Protein AF-A0A7C4B0Z9-F1 (afdb_monomer)

Foldseek 3Di:
DVVVVVVVVVVVVVVVVVVVVVVCCCVVVPPDPDDQFWKWWAFLVRWIKIARFDPPPFTKGAQIWTWDQDPVRFIFIGGPCPPPVRDPRMDGDDPVGTPDMDGDDPPDVVVVCSVVVHDPTGDPPPPPPDDDDDDDDDDDDDDDDDDDDDDDDDD

Secondary structure (DSSP, 8-state):
-HHHHHHHHHHHHHHHHHHHHHHHHHHHHS----S--EEEEEETTS-EEEEEEE-SSS-EEEEEEEEEE-TTS-EEEEEGGGSTT---SEEE--GGGEEEEEEPPTT-HHHHHHHHT---SS-------------PPP-----------------

Structure (mmCIF, N/CA/C/O backbone):
data_AF-A0A7C4B0Z9-F1
#
_entry.id   AF-A0A7C4B0Z9-F1
#
loop_
_atom_site.group_PDB
_atom_site.id
_atom_site.type_symbol
_atom_site.label_atom_id
_atom_site.label_alt_id
_atom_site.label_comp_id
_atom_site.label_asym_id
_atom_site.label_entity_id
_atom_site.label_seq_id
_atom_site.pdbx_PDB_ins_code
_atom_site.Cartn_x
_atom_site.Cartn_y
_atom_site.Cartn_z
_atom_site.occupancy
_atom_site.B_iso_or_equiv
_atom_site.auth_seq_id
_atom_site.auth_comp_id
_atom_site.auth_asym_id
_atom_site.auth_atom_id
_atom_site.pdbx_PDB_model_num
ATOM 1 N N . MET A 1 1 ? 24.603 -26.302 -47.968 1.00 62.03 1 MET A N 1
ATOM 2 C CA . MET A 1 1 ? 24.478 -24.858 -47.643 1.00 62.03 1 MET A CA 1
ATOM 3 C C . MET A 1 1 ? 23.165 -24.542 -46.922 1.00 62.03 1 MET A C 1
ATOM 5 O O . MET A 1 1 ? 23.205 -23.870 -45.902 1.00 62.03 1 MET A O 1
ATOM 9 N N . GLN A 1 2 ? 22.030 -25.097 -47.367 1.00 70.00 2 GLN A N 1
ATOM 10 C CA . GLN A 1 2 ? 20.706 -24.815 -46.792 1.00 70.00 2 GLN A CA 1
ATOM 11 C C . GLN A 1 2 ? 20.526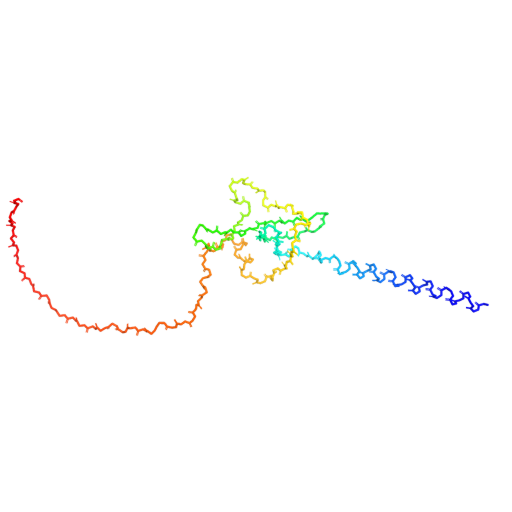 -25.195 -45.308 1.00 70.00 2 GLN A C 1
ATOM 13 O O . GLN A 1 2 ? 19.971 -24.416 -44.544 1.00 70.00 2 GLN A O 1
ATOM 18 N N . THR A 1 3 ? 21.088 -26.312 -44.839 1.00 76.69 3 THR A N 1
ATOM 19 C CA . THR A 1 3 ? 20.990 -26.733 -43.424 1.00 76.69 3 THR A CA 1
ATOM 20 C C . THR A 1 3 ? 21.680 -25.780 -42.442 1.00 76.69 3 THR A C 1
ATOM 22 O O . THR A 1 3 ? 21.294 -25.711 -41.279 1.00 76.69 3 THR A O 1
ATOM 25 N N . LYS A 1 4 ? 22.692 -25.026 -42.894 1.00 82.62 4 LYS A N 1
ATOM 26 C CA . LYS A 1 4 ? 23.378 -24.014 -42.072 1.00 82.62 4 LYS A CA 1
ATOM 27 C C . LYS A 1 4 ? 22.527 -22.747 -41.929 1.00 82.62 4 LYS A C 1
ATOM 29 O O . LYS A 1 4 ? 22.468 -22.181 -40.845 1.00 82.62 4 LYS A O 1
ATOM 34 N N . ILE A 1 5 ? 21.821 -22.368 -42.996 1.00 86.06 5 ILE A N 1
ATOM 35 C CA . ILE A 1 5 ? 20.904 -21.220 -43.017 1.00 86.06 5 ILE A CA 1
ATOM 36 C C . ILE A 1 5 ? 19.691 -21.492 -42.117 1.00 86.06 5 ILE A C 1
ATOM 38 O O . ILE A 1 5 ? 19.353 -20.659 -41.286 1.00 86.06 5 ILE A O 1
ATOM 42 N N . ILE A 1 6 ? 19.099 -22.689 -42.196 1.00 88.69 6 ILE A N 1
ATOM 43 C CA . ILE A 1 6 ? 17.952 -23.078 -41.353 1.00 88.69 6 ILE A CA 1
ATOM 44 C C . ILE A 1 6 ? 18.329 -23.041 -39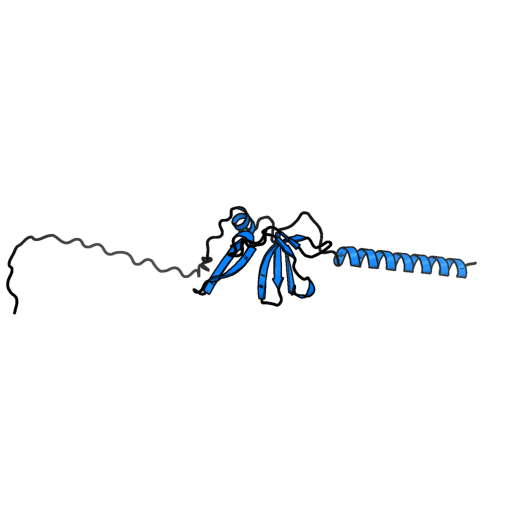.863 1.00 88.69 6 ILE A C 1
ATOM 46 O O . ILE A 1 6 ? 17.590 -22.488 -39.053 1.00 88.69 6 ILE A O 1
ATOM 50 N N . ARG A 1 7 ? 19.506 -23.565 -39.491 1.00 89.62 7 ARG A N 1
ATOM 51 C CA . ARG A 1 7 ? 19.990 -23.508 -38.100 1.00 89.62 7 ARG A CA 1
ATOM 52 C C . ARG A 1 7 ? 20.198 -22.072 -37.619 1.00 89.62 7 ARG A C 1
ATOM 54 O O . ARG A 1 7 ? 19.855 -21.764 -36.485 1.00 89.62 7 ARG A O 1
ATOM 61 N N . PHE A 1 8 ? 20.714 -21.198 -38.479 1.00 91.94 8 PHE A N 1
ATOM 62 C CA . PHE A 1 8 ? 20.920 -19.789 -38.148 1.00 91.94 8 PHE A CA 1
ATOM 63 C C . PHE A 1 8 ? 19.593 -19.051 -37.910 1.00 91.94 8 PHE A C 1
ATOM 65 O O . PHE A 1 8 ? 19.447 -18.353 -36.909 1.00 91.94 8 PHE A O 1
ATOM 72 N N . VAL A 1 9 ? 18.593 -19.276 -38.768 1.00 92.69 9 VAL A N 1
ATOM 73 C CA . VAL A 1 9 ? 17.248 -18.693 -38.614 1.00 92.69 9 VAL A CA 1
ATOM 74 C C . VAL A 1 9 ? 16.563 -19.194 -37.340 1.00 92.69 9 VAL A C 1
ATOM 76 O O . VAL A 1 9 ? 15.976 -18.397 -36.611 1.00 92.69 9 VAL A O 1
ATOM 79 N N . ALA A 1 10 ? 16.683 -20.486 -37.021 1.00 92.06 10 ALA A N 1
ATOM 80 C CA . ALA A 1 10 ? 16.107 -21.053 -35.803 1.00 92.06 10 ALA A CA 1
ATOM 81 C C . ALA A 1 10 ? 16.706 -20.435 -34.527 1.00 92.06 10 ALA A C 1
ATOM 83 O O . ALA A 1 10 ? 15.971 -20.117 -33.595 1.00 92.06 10 ALA A O 1
ATOM 84 N N . VAL A 1 11 ? 18.025 -20.211 -34.494 1.00 94.94 11 VAL A N 1
ATOM 85 C CA . VAL A 1 11 ? 18.699 -19.571 -33.351 1.00 94.94 11 VAL A CA 1
ATOM 86 C C . VAL A 1 11 ? 18.227 -18.130 -33.166 1.00 94.94 11 VAL A C 1
ATOM 88 O O . VAL A 1 11 ? 17.927 -17.735 -32.042 1.00 94.94 11 VAL A O 1
ATOM 91 N N . ILE A 1 12 ? 18.105 -17.361 -34.253 1.00 95.19 12 ILE A N 1
ATOM 92 C CA . ILE A 1 12 ? 17.598 -15.982 -34.191 1.00 95.19 12 ILE A CA 1
ATOM 93 C C . ILE A 1 12 ? 16.159 -15.959 -33.676 1.00 95.19 12 ILE A C 1
ATOM 95 O O . ILE A 1 12 ? 15.838 -15.166 -32.796 1.00 95.19 12 ILE A O 1
ATOM 99 N N . PHE A 1 13 ? 15.304 -16.853 -34.169 1.00 95.31 13 PHE A N 1
ATOM 100 C CA . PHE A 1 13 ? 13.911 -16.925 -33.736 1.00 95.31 13 PHE A CA 1
ATOM 101 C C . PHE A 1 13 ? 13.783 -17.241 -32.238 1.00 95.31 13 PHE A C 1
ATOM 103 O O . PHE A 1 13 ? 13.035 -16.573 -31.525 1.00 95.31 13 PHE A O 1
ATOM 110 N N . ILE A 1 14 ? 14.567 -18.201 -31.735 1.00 95.19 14 ILE A N 1
ATOM 111 C CA . ILE A 1 14 ? 14.607 -18.534 -30.304 1.00 95.19 14 ILE A CA 1
ATOM 112 C C . ILE A 1 14 ? 15.131 -17.348 -29.486 1.00 95.19 14 ILE A C 1
ATOM 114 O O . ILE A 1 14 ? 14.542 -17.011 -28.462 1.00 95.19 14 ILE A O 1
ATOM 118 N N . ALA A 1 15 ? 16.188 -16.673 -29.944 1.00 94.38 15 ALA A N 1
ATOM 119 C CA . ALA A 1 15 ? 16.712 -15.484 -29.273 1.00 94.38 15 ALA A CA 1
ATOM 120 C C . ALA A 1 15 ? 15.661 -14.363 -29.198 1.00 94.38 15 ALA A C 1
ATOM 122 O O . ALA A 1 15 ? 15.481 -13.764 -28.139 1.00 94.38 15 ALA A O 1
ATOM 123 N N . CYS A 1 16 ? 14.907 -14.127 -30.277 1.00 95.00 16 CYS A N 1
ATOM 124 C CA . CYS A 1 16 ? 13.797 -13.175 -30.284 1.00 95.00 16 CYS A CA 1
ATOM 125 C C . CYS A 1 16 ? 12.698 -13.557 -29.286 1.00 95.00 16 CYS A C 1
ATOM 127 O O . CYS A 1 16 ? 12.210 -12.680 -28.579 1.00 95.00 16 CYS A O 1
ATOM 129 N N . LEU A 1 17 ? 12.335 -14.841 -29.178 1.00 94.06 17 LEU A N 1
ATOM 130 C CA . LEU A 1 17 ? 11.344 -15.303 -28.198 1.00 94.06 17 LEU A CA 1
ATOM 131 C C . LEU A 1 17 ? 11.825 -15.129 -26.756 1.00 94.06 17 LEU A C 1
ATOM 133 O O . LEU A 1 17 ? 11.038 -14.729 -25.903 1.00 94.06 17 LEU A O 1
ATOM 137 N N . VAL A 1 18 ? 13.107 -15.376 -26.478 1.00 93.75 18 VAL A N 1
ATOM 138 C CA . VAL A 1 18 ? 13.689 -15.145 -25.147 1.00 93.75 18 VAL A CA 1
ATOM 139 C C . VAL A 1 18 ? 13.682 -13.656 -24.809 1.00 93.75 18 VAL A C 1
ATOM 141 O O . VAL A 1 18 ? 13.246 -13.285 -23.724 1.00 93.75 18 VAL A O 1
ATOM 144 N N . ILE A 1 19 ? 14.092 -12.789 -25.739 1.00 93.19 19 ILE A N 1
ATOM 145 C CA . ILE A 1 19 ? 14.075 -11.332 -25.539 1.00 93.19 19 ILE A CA 1
ATOM 146 C C . ILE A 1 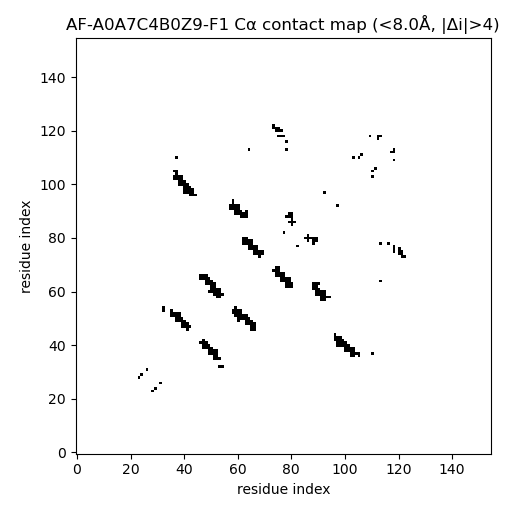19 ? 12.640 -10.833 -25.333 1.00 93.19 19 ILE A C 1
ATOM 148 O O . ILE A 1 19 ? 12.393 -10.070 -24.403 1.00 93.19 19 ILE A O 1
ATOM 152 N N . ALA A 1 20 ? 11.686 -11.296 -26.144 1.00 89.38 20 ALA A N 1
ATOM 153 C CA . ALA A 1 20 ? 10.275 -10.952 -25.999 1.00 89.38 20 ALA A CA 1
ATOM 154 C C . ALA A 1 20 ? 9.693 -11.464 -24.673 1.00 89.38 20 ALA A C 1
ATOM 156 O O . ALA A 1 20 ? 8.953 -10.739 -24.018 1.00 89.38 20 ALA A O 1
ATOM 157 N N . GLY A 1 21 ? 10.063 -12.673 -24.243 1.00 87.44 21 GLY A N 1
ATOM 158 C CA . GLY A 1 21 ? 9.652 -13.250 -22.964 1.00 87.44 21 GLY A CA 1
ATOM 159 C C . GLY A 1 21 ? 10.214 -12.488 -21.766 1.00 87.44 21 GLY A C 1
ATOM 160 O O . GLY A 1 21 ? 9.476 -12.206 -20.827 1.00 87.44 21 GLY A O 1
ATOM 161 N N . VAL A 1 22 ? 11.486 -12.082 -21.814 1.00 85.62 22 VAL A N 1
ATOM 162 C CA . VAL A 1 22 ? 12.107 -11.229 -20.787 1.00 85.62 22 VAL A CA 1
ATOM 163 C C . VAL A 1 22 ? 11.458 -9.848 -20.773 1.00 85.62 22 VAL A C 1
ATOM 165 O O . VAL A 1 22 ? 11.137 -9.350 -19.699 1.00 85.62 22 VAL A O 1
ATOM 168 N N . TYR A 1 23 ? 11.212 -9.252 -21.942 1.00 84.06 23 TYR A N 1
ATOM 169 C CA . TYR A 1 23 ? 10.556 -7.950 -22.053 1.00 84.06 23 TYR A CA 1
ATOM 170 C C . TYR A 1 23 ? 9.118 -7.995 -21.531 1.00 84.06 23 TYR A C 1
ATOM 172 O O . TYR A 1 23 ? 8.731 -7.125 -20.760 1.00 84.06 23 TYR A O 1
ATOM 180 N N . ALA A 1 24 ? 8.359 -9.040 -21.871 1.00 77.50 24 ALA A N 1
ATOM 181 C CA . ALA A 1 24 ? 7.016 -9.278 -21.356 1.00 77.50 24 ALA A CA 1
ATOM 182 C C . ALA A 1 24 ? 7.032 -9.517 -19.839 1.00 77.50 24 ALA A C 1
ATOM 184 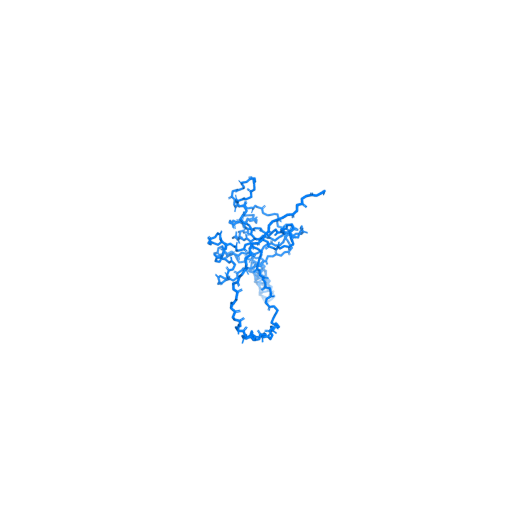O O . ALA A 1 24 ? 6.255 -8.914 -19.106 1.00 77.50 24 ALA A O 1
ATOM 185 N N . ALA A 1 25 ? 7.948 -10.342 -19.329 1.00 71.31 25 ALA A N 1
ATOM 186 C CA . ALA A 1 25 ? 8.100 -10.556 -17.892 1.00 71.31 25 ALA A CA 1
ATOM 187 C C . ALA A 1 25 ? 8.471 -9.259 -17.156 1.00 71.31 25 ALA A C 1
ATOM 189 O O . ALA A 1 25 ? 7.994 -9.024 -16.050 1.00 71.31 25 ALA A O 1
ATOM 190 N N . TRP A 1 26 ? 9.263 -8.382 -17.776 1.00 67.94 26 TRP A N 1
ATOM 191 C CA . TRP A 1 26 ? 9.546 -7.051 -17.246 1.00 67.94 26 TRP A CA 1
ATOM 192 C C . TRP A 1 26 ? 8.327 -6.129 -17.311 1.00 67.94 26 TRP A C 1
ATOM 194 O O . TRP A 1 26 ? 8.010 -5.481 -16.317 1.00 67.94 26 TRP A O 1
ATOM 204 N N . SER A 1 27 ? 7.607 -6.083 -18.432 1.00 64.06 27 SER A N 1
ATOM 205 C CA . SER A 1 27 ? 6.460 -5.186 -18.615 1.00 64.06 27 SER A CA 1
ATOM 206 C C . SER A 1 27 ? 5.242 -5.590 -17.786 1.00 64.06 27 SER A C 1
ATOM 208 O O . SER A 1 27 ? 4.496 -4.722 -17.346 1.00 64.06 27 SER A O 1
ATOM 210 N N . TYR A 1 28 ? 5.036 -6.891 -17.569 1.00 57.03 28 TYR A N 1
ATOM 211 C CA . TYR A 1 28 ? 3.940 -7.419 -16.754 1.00 57.03 28 TYR A CA 1
ATOM 212 C C . TYR A 1 28 ? 4.336 -7.620 -15.283 1.00 57.03 28 TYR A C 1
ATOM 214 O O . TYR A 1 28 ? 3.483 -7.502 -14.409 1.00 57.03 28 TYR A O 1
ATOM 222 N N . GLY A 1 29 ? 5.610 -7.907 -14.990 1.00 47.38 29 GLY A N 1
ATOM 223 C CA . GLY A 1 29 ? 6.109 -8.163 -13.632 1.00 47.38 29 GLY A CA 1
ATOM 224 C C . GLY A 1 29 ? 6.570 -6.916 -12.878 1.00 47.38 29 GLY A C 1
ATOM 225 O O . GLY A 1 29 ? 6.609 -6.919 -11.648 1.00 47.38 29 GLY A O 1
ATOM 226 N N . THR A 1 30 ? 6.878 -5.821 -13.577 1.00 47.91 30 THR A N 1
ATOM 227 C CA . THR A 1 30 ? 7.065 -4.523 -12.929 1.00 47.91 30 THR A CA 1
ATOM 228 C C . THR A 1 30 ? 5.722 -3.812 -12.921 1.00 47.91 30 THR A C 1
ATOM 230 O O . THR A 1 30 ? 5.267 -3.278 -13.928 1.00 47.91 30 THR A O 1
ATOM 233 N N . GLY A 1 31 ? 5.045 -3.833 -11.772 1.00 47.91 31 GLY A N 1
ATOM 234 C CA . GLY A 1 31 ? 3.908 -2.961 -11.509 1.00 47.91 31 GLY A CA 1
ATOM 235 C C . GLY A 1 31 ? 4.355 -1.511 -11.655 1.00 47.91 31 GLY A C 1
ATOM 236 O O . GLY A 1 31 ? 4.791 -0.912 -10.683 1.00 47.91 31 GLY A O 1
ATOM 237 N N . GLN A 1 32 ? 4.304 -1.007 -12.891 1.00 43.66 32 GLN A N 1
ATOM 238 C CA . GLN A 1 32 ? 4.437 0.372 -13.353 1.00 43.66 32 GLN A CA 1
ATOM 239 C C . GLN A 1 32 ? 4.916 1.326 -12.255 1.00 43.66 32 GLN A C 1
ATOM 241 O O . GLN A 1 32 ? 4.120 1.896 -11.505 1.00 43.66 32 GLN A O 1
ATOM 246 N N . SER A 1 33 ? 6.231 1.522 -12.216 1.00 44.19 33 SER A N 1
ATOM 247 C CA . SER A 1 33 ? 6.894 2.646 -11.560 1.00 44.19 33 SER A CA 1
ATOM 248 C C . SER A 1 33 ? 6.590 3.939 -12.332 1.00 44.19 33 SER A C 1
ATOM 250 O O . SER A 1 33 ? 7.476 4.568 -12.903 1.00 44.19 33 SER A O 1
ATOM 252 N N . GLY A 1 34 ? 5.307 4.288 -12.433 1.00 45.06 34 GLY A N 1
ATOM 253 C CA . GLY A 1 34 ? 4.856 5.621 -12.820 1.00 45.06 34 GLY A CA 1
ATOM 254 C C . GLY A 1 34 ? 4.974 6.589 -11.636 1.00 45.06 34 GLY A C 1
ATOM 255 O O . GLY A 1 34 ? 5.221 6.141 -10.513 1.00 45.06 34 GLY A O 1
ATOM 256 N N . PRO A 1 35 ? 4.808 7.908 -11.856 1.00 48.38 35 PRO A N 1
ATOM 257 C CA . PRO A 1 35 ? 4.863 8.916 -10.795 1.00 48.38 35 PRO A CA 1
ATOM 258 C C . PRO A 1 35 ? 4.022 8.465 -9.597 1.00 48.38 35 PRO A C 1
ATOM 260 O O . PRO A 1 35 ? 2.885 8.035 -9.782 1.00 48.38 35 PRO A O 1
ATOM 263 N N . SER A 1 36 ? 4.621 8.503 -8.399 1.00 59.84 36 SER A N 1
ATOM 264 C CA . SER A 1 36 ? 4.136 7.884 -7.157 1.00 59.84 36 SER A CA 1
ATOM 265 C C . SER A 1 36 ? 2.620 8.021 -6.978 1.00 59.84 36 SER A C 1
ATOM 267 O O . SER A 1 36 ? 2.127 9.028 -6.462 1.00 59.84 36 SER A O 1
ATOM 269 N N . THR A 1 37 ? 1.878 7.021 -7.447 1.00 80.88 37 THR A N 1
ATOM 270 C CA . THR A 1 37 ? 0.418 7.040 -7.435 1.00 80.88 37 THR A CA 1
ATOM 271 C C . THR A 1 37 ? -0.036 6.542 -6.073 1.00 80.88 37 THR A C 1
ATOM 273 O O . THR A 1 37 ? 0.503 5.562 -5.548 1.00 80.88 37 THR A O 1
ATOM 276 N N . TRP A 1 38 ? -1.005 7.236 -5.480 1.00 89.75 38 TRP A N 1
ATOM 277 C CA . TRP A 1 38 ? -1.631 6.783 -4.246 1.00 89.75 38 TRP A CA 1
ATOM 278 C C . TRP A 1 38 ? -2.136 5.353 -4.425 1.00 89.75 38 TRP A C 1
ATOM 280 O O . TRP A 1 38 ? -2.763 5.021 -5.428 1.00 89.75 38 TRP A O 1
ATOM 290 N N . SER A 1 39 ? -1.795 4.491 -3.480 1.00 93.00 39 SER A N 1
ATOM 291 C CA . SER A 1 39 ? -2.075 3.066 -3.539 1.00 93.00 39 SER A CA 1
ATOM 292 C C . SER A 1 39 ? -2.565 2.579 -2.185 1.00 93.00 39 SER A C 1
ATOM 294 O O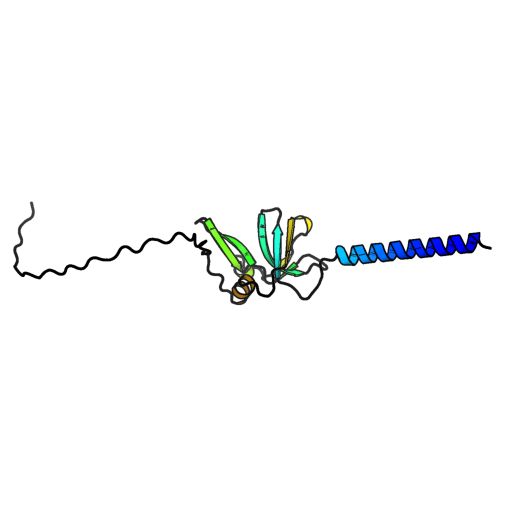 . SER A 1 39 ? -2.128 3.069 -1.144 1.00 93.00 39 SER A O 1
ATOM 296 N N . ALA A 1 40 ? -3.461 1.604 -2.227 1.00 94.06 40 ALA A N 1
ATOM 297 C CA . ALA A 1 40 ? -3.873 0.789 -1.105 1.00 94.06 40 ALA A CA 1
ATOM 298 C C . ALA A 1 40 ? -2.993 -0.467 -1.041 1.00 94.06 40 ALA A C 1
ATOM 300 O O . ALA A 1 40 ? -2.696 -1.071 -2.075 1.00 94.06 40 ALA A O 1
ATOM 301 N N . VAL A 1 41 ? -2.578 -0.848 0.163 1.00 94.75 41 VAL A N 1
ATOM 302 C CA . VAL A 1 41 ? -1.783 -2.045 0.448 1.00 94.75 41 VAL A CA 1
ATOM 303 C C . VAL A 1 41 ? -2.487 -2.818 1.551 1.00 94.75 41 VAL A C 1
ATOM 305 O O . VAL A 1 41 ? -2.628 -2.307 2.662 1.00 94.75 41 VAL A O 1
ATOM 308 N N . TYR A 1 42 ? -2.921 -4.034 1.237 1.00 95.19 42 TYR A N 1
ATOM 309 C CA . TYR A 1 42 ? -3.572 -4.924 2.191 1.00 95.19 42 TYR A CA 1
ATOM 310 C C . TYR A 1 42 ? -2.616 -6.028 2.615 1.00 95.19 42 TYR A C 1
ATOM 312 O O . TYR A 1 42 ? -2.027 -6.716 1.770 1.00 95.19 42 TYR A O 1
ATOM 320 N N . LEU A 1 43 ? -2.444 -6.159 3.925 1.00 95.06 43 LEU A N 1
ATOM 321 C CA . LEU A 1 43 ? -1.540 -7.128 4.527 1.00 95.06 43 LEU A CA 1
ATOM 322 C C . LEU A 1 43 ? -2.279 -8.403 4.935 1.00 95.06 43 LEU A C 1
ATOM 324 O O . LEU A 1 43 ? -3.494 -8.411 5.121 1.00 95.06 43 LEU A O 1
ATOM 328 N N . ASP A 1 44 ? -1.530 -9.486 5.100 1.00 95.88 44 ASP A N 1
ATOM 329 C CA . ASP A 1 44 ? -2.041 -10.774 5.585 1.00 95.88 44 ASP A CA 1
ATOM 330 C C . ASP A 1 44 ? -2.540 -10.725 7.039 1.00 95.88 44 ASP A C 1
ATOM 332 O O . ASP A 1 44 ? -3.341 -11.566 7.443 1.00 95.88 44 ASP A O 1
ATOM 336 N N . THR A 1 45 ? -2.142 -9.699 7.796 1.00 93.19 45 THR A N 1
ATOM 337 C CA . THR A 1 45 ? -2.684 -9.363 9.121 1.00 93.19 45 THR A CA 1
ATOM 338 C C . THR A 1 45 ? -4.118 -8.835 9.072 1.00 93.19 45 THR A C 1
ATOM 340 O O . THR A 1 45 ? -4.774 -8.756 10.108 1.00 93.19 45 THR A O 1
ATOM 343 N N . GLY A 1 46 ? -4.613 -8.473 7.886 1.00 92.12 46 GLY A N 1
ATOM 344 C CA . GLY A 1 46 ? -5.894 -7.799 7.697 1.00 92.12 46 GLY A CA 1
ATOM 345 C C . GLY A 1 46 ? -5.808 -6.272 7.758 1.00 92.12 46 GLY A C 1
ATOM 346 O O . GLY A 1 46 ? -6.823 -5.604 7.563 1.00 92.12 46 GLY A O 1
ATOM 347 N N . ASP A 1 47 ? -4.616 -5.713 7.982 1.00 92.00 47 ASP A N 1
ATOM 348 C CA . ASP A 1 47 ? -4.412 -4.268 8.020 1.00 92.00 47 ASP A CA 1
ATOM 349 C C . ASP A 1 47 ? -4.415 -3.663 6.612 1.00 92.00 47 ASP A C 1
ATOM 351 O O . ASP A 1 47 ? -3.785 -4.175 5.678 1.00 92.00 47 ASP A O 1
ATOM 355 N N . LEU A 1 48 ? -5.095 -2.523 6.475 1.00 93.62 48 LEU A N 1
ATOM 356 C CA . LEU A 1 48 ? -5.161 -1.754 5.239 1.00 93.62 48 LEU A CA 1
ATOM 357 C C . LEU A 1 48 ? -4.417 -0.428 5.397 1.00 93.62 48 LEU A C 1
ATOM 359 O O . LEU A 1 48 ? -4.750 0.397 6.253 1.00 93.62 48 LEU A O 1
ATOM 363 N N . TYR A 1 49 ? -3.436 -0.216 4.523 1.00 94.06 49 TYR A N 1
ATOM 364 C CA . TYR A 1 49 ? -2.649 1.008 4.459 1.00 94.06 49 TYR A CA 1
ATOM 365 C C . TYR A 1 49 ? -2.867 1.743 3.142 1.00 94.06 49 TYR A C 1
ATOM 367 O O . TYR A 1 49 ? -3.030 1.127 2.089 1.00 94.06 49 TYR A O 1
ATOM 375 N N . PHE A 1 50 ? -2.784 3.068 3.187 1.00 94.12 50 PHE A N 1
ATOM 376 C CA . PHE A 1 50 ? -2.816 3.936 2.016 1.00 94.12 50 PHE A CA 1
ATOM 377 C C . PHE A 1 50 ? -1.574 4.811 1.971 1.00 94.12 50 PHE A C 1
ATOM 379 O O . PHE A 1 50 ? -1.059 5.230 3.003 1.00 94.12 50 PHE A O 1
ATOM 386 N N . GLY A 1 51 ? -1.076 5.108 0.778 1.00 92.50 51 GLY A N 1
ATOM 387 C CA . GLY A 1 51 ? 0.084 5.980 0.642 1.00 92.50 51 GLY A CA 1
ATOM 388 C C . GLY A 1 51 ? 0.678 5.969 -0.750 1.00 92.50 51 GLY A C 1
ATOM 389 O O . GLY A 1 51 ? 0.146 5.373 -1.686 1.00 92.50 51 GLY A O 1
ATOM 390 N N . ARG A 1 52 ? 1.818 6.632 -0.891 1.00 91.88 52 ARG A N 1
ATOM 391 C CA . ARG A 1 52 ? 2.615 6.611 -2.117 1.00 91.88 52 ARG A CA 1
ATOM 392 C C . ARG A 1 52 ? 3.523 5.393 -2.092 1.00 91.88 52 ARG A C 1
ATOM 394 O O . ARG A 1 52 ? 4.446 5.333 -1.283 1.00 91.88 52 ARG A O 1
ATOM 401 N N . LEU A 1 53 ? 3.241 4.432 -2.966 1.00 90.69 53 LEU A N 1
ATOM 402 C CA . LEU A 1 53 ? 3.974 3.173 -3.027 1.00 90.69 53 LEU A CA 1
ATOM 403 C C . LEU A 1 53 ? 5.195 3.297 -3.946 1.00 90.69 53 LEU A C 1
ATOM 405 O O . LEU A 1 53 ? 5.070 3.679 -5.108 1.00 90.69 53 LEU A O 1
ATOM 409 N N . SER A 1 54 ? 6.365 2.940 -3.426 1.00 88.31 54 SER A N 1
ATOM 410 C CA . SER A 1 54 ? 7.600 2.727 -4.181 1.00 88.31 54 SER A CA 1
ATOM 411 C C . SER A 1 54 ? 8.031 1.275 -4.015 1.00 88.31 54 SER A C 1
ATOM 413 O O . SER A 1 54 ? 7.978 0.746 -2.910 1.00 88.31 54 SER A O 1
ATOM 415 N N . SER A 1 55 ? 8.429 0.608 -5.095 1.00 82.81 55 SER A N 1
ATOM 416 C CA . SER A 1 55 ? 8.731 -0.831 -5.101 1.00 82.81 55 SER A CA 1
ATOM 417 C C . SER A 1 55 ? 10.221 -1.161 -5.236 1.00 82.81 55 SER A C 1
ATOM 419 O O . SER A 1 55 ? 10.587 -2.328 -5.102 1.00 82.81 55 SER A O 1
ATOM 421 N N . PHE A 1 56 ? 11.095 -0.171 -5.464 1.00 81.19 56 PHE A N 1
ATOM 422 C CA . PHE A 1 56 ? 12.519 -0.399 -5.728 1.00 81.19 56 PHE A CA 1
ATOM 423 C C . PHE A 1 56 ? 13.430 0.500 -4.871 1.00 81.19 56 PHE A C 1
ATOM 425 O O . PHE A 1 56 ? 13.209 1.711 -4.836 1.00 81.19 56 PHE A O 1
ATOM 432 N N . PRO A 1 57 ? 14.468 -0.044 -4.196 1.00 79.75 57 PRO A N 1
ATOM 433 C CA . PRO A 1 57 ? 14.849 -1.464 -4.093 1.00 79.75 57 PRO A CA 1
ATOM 434 C C . PRO A 1 57 ? 14.010 -2.265 -3.077 1.00 79.75 57 PRO A C 1
ATOM 436 O O . PRO A 1 57 ? 14.174 -3.475 -2.954 1.00 79.75 57 PRO A O 1
ATOM 439 N N . SER A 1 58 ? 13.130 -1.604 -2.327 1.00 84.25 58 SER A N 1
ATOM 440 C CA . SER A 1 58 ? 12.233 -2.231 -1.354 1.00 84.25 58 SER A CA 1
ATOM 441 C C . SER A 1 58 ? 10.848 -1.605 -1.422 1.00 84.25 58 SER A C 1
ATOM 443 O O . SER A 1 58 ? 10.735 -0.436 -1.788 1.00 84.25 58 SER A O 1
ATOM 445 N N . LEU A 1 59 ? 9.822 -2.352 -1.006 1.00 89.31 59 LEU A N 1
ATOM 446 C CA . LEU A 1 59 ? 8.454 -1.852 -0.926 1.00 89.31 59 LEU A CA 1
ATOM 447 C C . LEU A 1 59 ? 8.332 -0.828 0.214 1.00 89.31 59 LEU A C 1
ATOM 449 O O . LEU A 1 59 ? 8.400 -1.170 1.395 1.00 89.31 59 LEU A O 1
ATOM 453 N N . VAL A 1 60 ? 8.196 0.441 -0.146 1.00 91.31 60 VAL A N 1
ATOM 454 C CA . VAL A 1 60 ? 8.114 1.575 0.773 1.00 91.31 60 VAL A CA 1
ATOM 455 C C . VAL A 1 60 ? 6.817 2.321 0.515 1.00 91.31 60 VAL A C 1
ATOM 457 O O . VAL A 1 60 ? 6.501 2.662 -0.622 1.00 91.31 60 VAL A O 1
ATOM 460 N N . LEU A 1 61 ? 6.084 2.587 1.588 1.00 92.31 61 LEU A N 1
ATOM 461 C CA . LEU A 1 61 ? 4.878 3.392 1.586 1.00 92.31 61 LEU A CA 1
ATOM 462 C C . LEU A 1 61 ? 5.178 4.724 2.279 1.00 92.31 61 LEU A C 1
ATOM 464 O O . LEU A 1 61 ? 5.419 4.763 3.486 1.00 92.31 61 LEU A O 1
ATOM 468 N N . SER A 1 62 ? 5.198 5.808 1.511 1.00 92.12 62 SER A N 1
ATOM 469 C CA . SER A 1 62 ? 5.415 7.170 2.015 1.00 92.12 62 SER A CA 1
ATOM 470 C C . SER A 1 62 ? 4.094 7.915 2.168 1.00 92.12 62 SER A C 1
ATOM 472 O O . SER A 1 62 ? 3.154 7.660 1.412 1.00 92.12 62 SER A O 1
ATOM 474 N N . ASN A 1 63 ? 4.041 8.867 3.107 1.00 91.44 63 ASN A N 1
ATOM 475 C CA . ASN A 1 63 ? 2.797 9.517 3.534 1.00 91.44 63 ASN A CA 1
ATOM 476 C C . ASN A 1 63 ? 1.751 8.456 3.877 1.00 91.44 63 ASN A C 1
ATOM 478 O O . ASN A 1 63 ? 0.676 8.422 3.282 1.00 91.44 63 ASN A O 1
ATOM 482 N N . ALA A 1 64 ? 2.143 7.522 4.742 1.00 92.81 64 ALA A N 1
ATOM 483 C CA . ALA A 1 64 ? 1.314 6.382 5.075 1.00 92.81 64 ALA A CA 1
ATOM 484 C C . ALA A 1 64 ? 0.102 6.818 5.910 1.00 92.81 64 ALA A C 1
ATOM 486 O O . ALA A 1 64 ? 0.221 7.600 6.850 1.00 92.81 64 ALA A O 1
ATOM 487 N N . TRP A 1 65 ? -1.051 6.261 5.578 1.00 93.56 65 TRP A N 1
ATOM 488 C CA . TRP A 1 65 ? -2.287 6.319 6.343 1.00 93.56 65 TRP A CA 1
ATOM 489 C C . TRP A 1 65 ? -2.720 4.893 6.638 1.00 93.56 65 TRP A C 1
ATOM 491 O O . TRP A 1 65 ? -2.451 3.987 5.847 1.00 93.56 65 TRP A O 1
ATOM 501 N N . TYR A 1 66 ? -3.374 4.681 7.768 1.00 91.69 66 TYR A N 1
ATOM 502 C CA . TYR A 1 66 ? -3.836 3.365 8.182 1.00 91.69 66 TYR A CA 1
ATOM 503 C C . TYR A 1 66 ? -5.298 3.419 8.606 1.00 91.69 66 TYR A C 1
ATOM 505 O O . TYR A 1 66 ? -5.792 4.440 9.092 1.00 91.69 66 TYR A O 1
ATOM 513 N N . VAL A 1 67 ? -5.982 2.298 8.424 1.00 90.56 67 VAL A N 1
ATOM 514 C CA . VAL A 1 67 ? -7.366 2.121 8.852 1.00 90.56 67 VAL A CA 1
ATOM 515 C C . VAL A 1 67 ? -7.398 1.543 10.263 1.00 90.56 67 VAL A C 1
ATOM 517 O O . VAL A 1 67 ? -6.662 0.613 10.573 1.00 90.56 67 VAL A O 1
ATOM 520 N N . GLN A 1 68 ? -8.244 2.095 11.126 1.00 87.00 68 GLN A N 1
ATOM 521 C CA . GLN A 1 68 ? -8.502 1.590 12.470 1.00 87.00 68 GLN A CA 1
ATOM 522 C C . GLN A 1 68 ? -9.997 1.546 12.744 1.00 87.00 68 GLN A C 1
ATOM 524 O O . GLN A 1 68 ? -10.738 2.442 12.347 1.00 87.00 68 GLN A O 1
ATOM 529 N N . HIS A 1 69 ? -10.415 0.524 13.480 1.00 84.00 69 HIS A N 1
ATOM 530 C CA . HIS A 1 69 ? -11.743 0.486 14.068 1.00 84.00 69 HIS A CA 1
ATOM 531 C C . HIS A 1 69 ? -11.746 1.290 15.364 1.00 84.00 69 HIS A C 1
ATOM 533 O O . HIS A 1 69 ? -10.870 1.121 16.217 1.00 84.00 69 HIS A O 1
ATOM 539 N N . THR A 1 70 ? -12.730 2.167 15.518 1.00 82.62 70 THR A N 1
ATOM 540 C CA . THR A 1 70 ? -13.004 2.797 16.805 1.00 82.62 70 THR A CA 1
ATOM 541 C C . THR A 1 70 ? -13.619 1.762 17.754 1.00 82.62 70 THR A C 1
ATOM 543 O O . THR A 1 70 ? -14.181 0.759 17.303 1.00 82.62 70 THR A O 1
ATOM 546 N N . PRO A 1 71 ? -13.568 1.985 19.078 1.00 81.62 71 PRO A N 1
ATOM 547 C CA . PRO A 1 71 ? -14.284 1.145 20.041 1.00 81.62 71 PRO A CA 1
ATOM 548 C C . PRO A 1 71 ? -15.793 1.022 19.762 1.00 81.62 71 PRO A C 1
ATOM 550 O O . PRO A 1 71 ? -16.423 0.067 20.201 1.00 81.62 71 PRO A O 1
ATOM 553 N N . GLN A 1 72 ? -16.365 1.984 19.035 1.00 83.81 72 GLN A N 1
ATOM 554 C CA . GLN A 1 72 ? -17.766 2.037 18.619 1.00 83.81 72 GLN A CA 1
ATOM 555 C C . GLN A 1 72 ? -18.045 1.227 17.340 1.00 83.81 72 GLN A C 1
ATOM 557 O O . GLN A 1 72 ? -19.199 1.084 16.950 1.00 83.81 72 GLN A O 1
ATOM 562 N N . GLY A 1 73 ? -17.008 0.667 16.709 1.00 81.62 73 GLY A N 1
ATOM 563 C CA . GLY A 1 73 ? -17.104 -0.123 15.481 1.00 81.62 73 GLY A CA 1
ATOM 564 C C . GLY A 1 73 ? -16.955 0.691 14.194 1.00 81.62 73 GLY A C 1
ATOM 565 O O . GLY A 1 73 ? -16.882 0.100 13.116 1.00 81.62 73 GLY A O 1
ATOM 566 N N . ASP A 1 74 ? -16.848 2.017 14.287 1.00 84.06 74 ASP A N 1
ATOM 567 C CA . ASP A 1 74 ? -16.682 2.881 13.121 1.00 84.06 74 ASP A CA 1
ATOM 568 C C . ASP A 1 74 ? -15.291 2.740 12.511 1.00 84.06 74 ASP A C 1
ATOM 570 O O . ASP A 1 74 ? -14.290 2.530 13.200 1.00 84.06 74 ASP A O 1
ATOM 574 N N . LEU A 1 75 ? -15.215 2.910 11.196 1.00 82.62 75 LEU A N 1
ATOM 575 C CA . LEU A 1 75 ? -13.950 2.933 10.483 1.00 82.62 75 LEU A CA 1
ATOM 576 C C . LEU A 1 75 ? -13.351 4.345 10.524 1.00 82.62 75 LEU A C 1
ATOM 578 O O . LEU A 1 75 ? -13.994 5.322 10.137 1.00 82.62 75 LEU A O 1
ATOM 582 N N . SER A 1 76 ? -12.100 4.452 10.952 1.00 84.50 76 SER A N 1
ATOM 583 C CA . SER A 1 76 ? -11.333 5.694 10.961 1.00 84.50 76 SER A CA 1
ATOM 584 C C . SER A 1 76 ? -10.050 5.526 10.159 1.00 84.50 76 SER A C 1
ATOM 586 O O . SER A 1 76 ? -9.379 4.499 10.242 1.00 84.50 76 SER A O 1
ATOM 588 N N . VAL A 1 77 ? -9.699 6.545 9.377 1.00 87.94 77 VAL A N 1
ATOM 589 C CA . VAL A 1 77 ? -8.457 6.578 8.603 1.00 87.94 77 VAL A CA 1
ATOM 590 C C . VAL A 1 77 ? -7.545 7.621 9.229 1.00 87.94 77 VAL A C 1
ATOM 592 O O . VAL A 1 77 ? -7.913 8.787 9.350 1.00 87.94 77 VAL A O 1
ATOM 595 N N . ASN A 1 78 ? -6.358 7.197 9.646 1.00 89.75 78 ASN A N 1
ATOM 596 C CA . ASN A 1 78 ? -5.452 8.013 10.443 1.00 89.75 78 ASN A CA 1
ATOM 597 C C . ASN A 1 78 ? -4.089 8.135 9.773 1.00 89.75 78 ASN A C 1
ATOM 599 O O . ASN A 1 78 ? -3.588 7.195 9.157 1.00 89.75 78 ASN A O 1
ATOM 603 N N . ASP A 1 79 ? -3.487 9.309 9.926 1.00 91.62 79 ASP A N 1
ATOM 604 C CA . 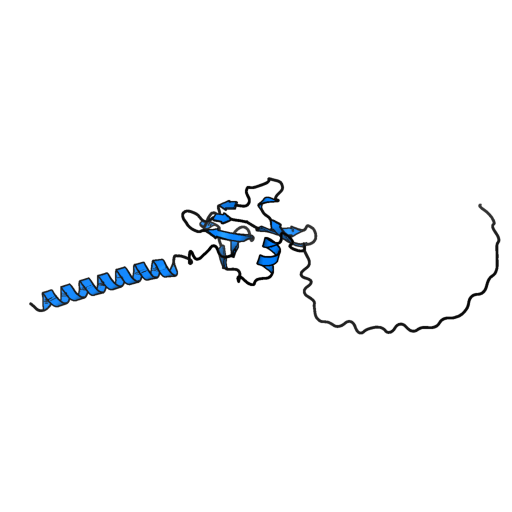ASP A 1 79 ? -2.132 9.582 9.465 1.00 91.62 79 ASP A CA 1
ATOM 605 C C . ASP A 1 79 ? -1.144 8.780 10.314 1.00 91.62 79 ASP A C 1
ATOM 607 O O . ASP A 1 79 ? -1.111 8.901 11.543 1.00 91.62 79 ASP A O 1
ATOM 611 N N . PHE A 1 80 ? -0.313 7.977 9.655 1.00 91.94 80 PHE A N 1
ATOM 612 C CA . PHE A 1 80 ? 0.680 7.157 10.329 1.00 91.94 80 PHE A CA 1
ATOM 613 C C . PHE A 1 80 ? 1.650 7.996 11.156 1.00 91.94 80 PHE A C 1
AT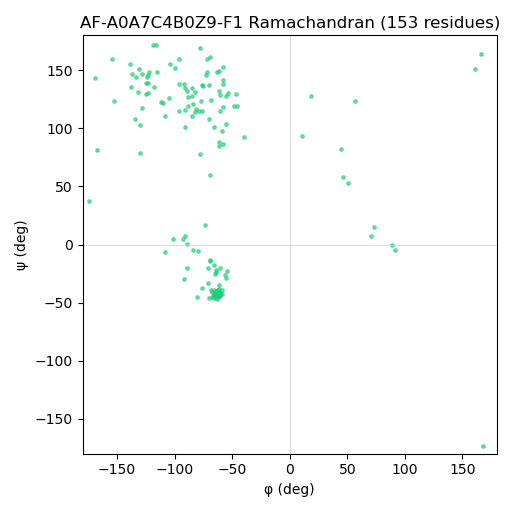OM 615 O O . PHE A 1 80 ? 1.975 7.616 12.278 1.00 91.94 80 PHE A O 1
ATOM 622 N N . SER A 1 81 ? 2.060 9.166 10.658 1.00 90.81 81 SER A N 1
ATOM 623 C CA . SER A 1 81 ? 2.991 10.056 11.364 1.00 90.81 81 SER A CA 1
ATOM 624 C C . SER A 1 81 ? 2.431 10.607 12.680 1.00 90.81 81 SER A C 1
ATOM 626 O O . SER A 1 81 ? 3.195 10.962 13.580 1.00 90.81 81 SER A O 1
ATOM 628 N N . LYS A 1 82 ? 1.099 10.628 12.824 1.00 90.25 82 LYS A N 1
ATOM 629 C CA . LYS A 1 82 ? 0.391 11.094 14.024 1.00 90.25 82 LYS A CA 1
ATOM 630 C C . LYS A 1 82 ? 0.146 9.991 15.050 1.00 90.25 82 LYS A C 1
ATOM 632 O O . LYS A 1 82 ? -0.434 10.269 16.099 1.00 90.25 82 LYS A O 1
ATOM 637 N N . ALA A 1 83 ? 0.580 8.759 14.784 1.00 89.25 83 ALA A N 1
ATOM 638 C CA . ALA A 1 83 ? 0.502 7.696 15.773 1.00 89.25 83 ALA A CA 1
ATOM 639 C C . ALA A 1 83 ? 1.260 8.088 17.057 1.00 89.25 83 ALA A C 1
ATOM 641 O O . ALA A 1 83 ? 2.227 8.851 17.024 1.00 89.25 83 ALA A O 1
ATOM 642 N N . SER A 1 84 ? 0.844 7.542 18.203 1.00 89.44 84 SER A N 1
ATOM 643 C CA . SER A 1 84 ? 1.371 7.907 19.533 1.00 89.44 84 SER A CA 1
ATOM 644 C C . SER A 1 84 ? 2.892 7.758 19.674 1.00 89.44 84 SER A C 1
ATOM 646 O O . SER A 1 84 ? 3.524 8.471 20.449 1.00 89.44 84 SER A O 1
ATOM 648 N N . TRP A 1 85 ? 3.485 6.868 18.884 1.00 90.88 85 TRP A N 1
ATOM 649 C CA . TRP A 1 85 ? 4.914 6.573 18.829 1.00 90.88 85 TRP A CA 1
ATOM 650 C C . TRP A 1 85 ? 5.684 7.419 17.794 1.00 90.88 85 TRP A C 1
ATOM 652 O O . TRP A 1 85 ? 6.873 7.190 17.585 1.00 90.88 85 TRP A O 1
ATOM 662 N N . LYS A 1 86 ? 5.024 8.414 17.179 1.00 89.31 86 LYS A N 1
ATOM 663 C CA . LYS A 1 86 ? 5.576 9.436 16.267 1.00 89.31 86 LYS A CA 1
ATOM 664 C C . LYS A 1 86 ? 6.517 8.890 15.180 1.00 89.31 86 LYS A C 1
ATOM 666 O O . LYS A 1 86 ? 7.674 9.314 15.096 1.00 89.31 86 LYS A O 1
ATOM 671 N N . PRO A 1 87 ? 6.063 7.956 14.332 1.00 91.75 87 PRO A N 1
ATOM 672 C CA . PRO A 1 87 ? 6.891 7.472 13.241 1.00 91.75 87 PRO A CA 1
ATOM 673 C C . PRO A 1 87 ? 7.098 8.563 12.177 1.00 91.75 87 PRO A C 1
ATOM 675 O O . PRO A 1 87 ? 6.322 9.507 12.052 1.00 91.75 87 PRO A O 1
ATOM 678 N N . GLN A 1 88 ? 8.122 8.406 11.338 1.00 89.44 88 GLN A N 1
ATOM 679 C CA . GLN A 1 88 ? 8.517 9.396 10.320 1.00 89.44 88 GLN A CA 1
ATOM 680 C C . GLN A 1 88 ? 7.564 9.482 9.102 1.00 89.44 88 GLN A C 1
ATOM 682 O O . GLN A 1 88 ? 7.950 9.972 8.044 1.00 89.44 88 GLN A O 1
ATOM 687 N N . GLY A 1 89 ? 6.338 8.953 9.197 1.00 86.38 89 GLY A N 1
ATOM 688 C CA . GLY A 1 89 ? 5.350 8.969 8.104 1.00 86.38 89 GLY A CA 1
ATOM 689 C C . GLY A 1 89 ? 5.677 8.061 6.909 1.00 86.38 89 GLY A C 1
ATOM 690 O O . GLY A 1 89 ? 4.986 8.103 5.890 1.00 86.38 89 GLY A O 1
ATOM 691 N N . THR A 1 90 ? 6.719 7.235 7.023 1.00 91.50 90 THR A N 1
ATOM 692 C CA . THR A 1 90 ? 7.131 6.257 6.011 1.00 91.50 90 THR A CA 1
ATOM 693 C C . THR A 1 90 ? 7.204 4.869 6.632 1.00 91.50 90 THR A C 1
ATOM 695 O O . THR A 1 90 ? 7.705 4.710 7.746 1.00 91.50 90 THR A O 1
ATOM 698 N N . ILE A 1 91 ? 6.729 3.863 5.900 1.00 92.06 91 ILE A N 1
ATOM 699 C CA . ILE A 1 91 ? 6.734 2.460 6.316 1.00 92.06 91 ILE A CA 1
ATOM 700 C C . ILE A 1 91 ? 7.442 1.642 5.247 1.00 92.06 91 ILE A C 1
ATOM 702 O O . ILE A 1 91 ? 7.100 1.717 4.068 1.00 92.06 91 ILE A O 1
ATOM 706 N N . ARG A 1 92 ? 8.412 0.822 5.655 1.00 93.12 92 ARG A N 1
ATOM 707 C CA . ARG A 1 92 ? 8.957 -0.221 4.785 1.00 93.12 92 ARG A CA 1
ATOM 708 C C . ARG A 1 92 ? 8.165 -1.501 5.010 1.00 93.12 92 ARG A C 1
ATOM 710 O O . ARG A 1 92 ? 8.202 -2.059 6.102 1.00 93.12 92 ARG A O 1
ATOM 717 N N . ILE A 1 93 ? 7.463 -1.951 3.980 1.00 92.56 93 ILE A N 1
ATOM 718 C CA . ILE A 1 93 ? 6.585 -3.117 4.033 1.00 92.56 93 ILE A CA 1
ATOM 719 C C . ILE A 1 93 ? 7.353 -4.332 3.512 1.00 92.56 93 ILE A C 1
ATOM 721 O O . ILE A 1 93 ? 8.083 -4.257 2.522 1.00 92.56 93 ILE A O 1
ATOM 725 N N . ASN A 1 94 ? 7.200 -5.471 4.180 1.00 91.88 94 ASN A N 1
ATOM 726 C CA . ASN A 1 94 ? 7.706 -6.734 3.662 1.00 91.88 94 ASN A CA 1
ATOM 727 C C . ASN A 1 94 ? 6.736 -7.257 2.595 1.00 91.88 94 ASN A C 1
ATOM 729 O O . ASN A 1 94 ? 5.603 -7.614 2.904 1.00 91.88 94 ASN A O 1
ATOM 733 N N . SER A 1 95 ? 7.193 -7.328 1.344 1.00 89.06 95 SER A N 1
ATOM 734 C CA . SER A 1 95 ? 6.371 -7.747 0.205 1.00 89.06 95 SER A CA 1
ATOM 735 C C . SER A 1 95 ? 5.813 -9.167 0.322 1.00 89.06 95 SER A C 1
ATOM 737 O O . SER A 1 95 ? 4.825 -9.469 -0.336 1.00 89.06 95 SER A O 1
ATOM 739 N N . ARG A 1 96 ? 6.395 -10.031 1.167 1.00 92.88 96 ARG A N 1
ATOM 740 C CA . ARG A 1 96 ? 5.880 -11.390 1.413 1.00 92.88 96 ARG A CA 1
ATOM 741 C C . ARG A 1 96 ? 4.578 -11.422 2.214 1.00 92.88 96 ARG A C 1
ATOM 743 O O . ARG A 1 96 ? 3.890 -12.431 2.161 1.00 92.88 96 ARG A O 1
ATOM 750 N N . HIS A 1 97 ? 4.268 -10.346 2.932 1.00 95.00 97 HIS A N 1
ATOM 751 C CA . HIS A 1 97 ? 3.057 -10.209 3.748 1.00 95.00 97 HIS A CA 1
ATOM 752 C C . HIS A 1 97 ? 1.983 -9.359 3.062 1.00 95.00 97 HIS A C 1
ATOM 754 O O . HIS A 1 97 ? 0.958 -9.048 3.655 1.00 95.00 97 HIS A O 1
ATOM 760 N N . VAL A 1 98 ? 2.217 -8.948 1.813 1.00 94.25 98 VAL A N 1
ATOM 761 C CA . VAL A 1 98 ? 1.239 -8.198 1.027 1.00 94.25 98 VAL A CA 1
ATOM 762 C C . VAL A 1 98 ? 0.352 -9.188 0.291 1.00 94.25 98 VAL A C 1
ATOM 764 O O . VAL A 1 98 ? 0.835 -9.952 -0.542 1.00 94.25 98 VAL A O 1
ATOM 767 N N . VAL A 1 99 ? -0.948 -9.144 0.571 1.00 96.19 99 VAL A N 1
ATOM 768 C CA . VAL A 1 99 ? -1.940 -9.969 -0.130 1.00 96.19 99 VAL A CA 1
ATOM 769 C C . VAL A 1 99 ? -2.289 -9.326 -1.468 1.00 96.19 99 VAL A C 1
ATOM 771 O O . VAL A 1 99 ? -2.325 -10.003 -2.493 1.00 96.19 99 VAL A O 1
ATOM 774 N N . TRP A 1 100 ? -2.526 -8.010 -1.477 1.00 93.62 100 TRP A N 1
ATOM 775 C CA . TRP A 1 100 ? -2.795 -7.258 -2.699 1.00 93.62 100 TRP A CA 1
ATOM 776 C C . TRP A 1 100 ? -2.429 -5.780 -2.569 1.00 93.62 100 TRP A C 1
ATOM 778 O O . TRP A 1 100 ? -2.332 -5.213 -1.477 1.00 93.62 100 TRP A O 1
ATOM 788 N N . THR A 1 101 ? -2.245 -5.147 -3.727 1.00 92.44 101 THR A N 1
ATOM 789 C CA . THR A 1 101 ? -2.127 -3.695 -3.859 1.00 92.44 101 THR A CA 1
ATOM 790 C C . THR A 1 101 ? -3.102 -3.193 -4.915 1.00 92.44 101 THR A C 1
ATOM 792 O O . THR A 1 101 ? -3.390 -3.885 -5.891 1.00 92.44 101 THR A O 1
ATOM 795 N N . ALA A 1 102 ? -3.629 -1.987 -4.719 1.00 91.56 102 ALA A N 1
ATOM 796 C CA . ALA A 1 102 ? -4.538 -1.354 -5.667 1.00 91.56 102 ALA A CA 1
ATOM 797 C C . ALA A 1 102 ? -4.194 0.125 -5.822 1.00 91.56 102 ALA A C 1
ATOM 799 O O . ALA A 1 102 ? -3.962 0.819 -4.834 1.00 91.56 102 ALA A O 1
ATOM 800 N N . ARG A 1 103 ? -4.174 0.628 -7.058 1.00 91.06 103 ARG A N 1
ATOM 801 C CA . ARG A 1 103 ? -4.029 2.067 -7.298 1.00 91.06 103 ARG A CA 1
ATOM 802 C C . ARG A 1 103 ? -5.331 2.776 -6.982 1.00 91.06 103 ARG A C 1
ATOM 804 O O . ARG A 1 103 ? -6.398 2.324 -7.383 1.00 91.06 103 ARG A O 1
ATOM 811 N N . ILE A 1 104 ? -5.217 3.908 -6.307 1.00 90.06 104 ILE A N 1
ATOM 812 C CA . ILE A 1 104 ? -6.337 4.798 -6.036 1.00 90.06 104 ILE A CA 1
ATOM 813 C C . ILE A 1 104 ? -6.429 5.781 -7.201 1.00 90.06 104 ILE A C 1
ATOM 815 O O . ILE A 1 104 ? -5.418 6.351 -7.621 1.00 90.06 104 ILE A O 1
ATOM 819 N N . ALA A 1 105 ? -7.637 5.958 -7.735 1.00 88.75 105 ALA A N 1
ATOM 820 C CA . ALA A 1 105 ? -7.896 6.926 -8.793 1.00 88.75 105 ALA A CA 1
ATOM 821 C C . ALA A 1 105 ? -7.501 8.339 -8.332 1.00 88.75 105 ALA A C 1
ATOM 823 O O . ALA A 1 105 ? -7.750 8.710 -7.185 1.00 88.75 105 ALA A O 1
ATOM 824 N N . SER A 1 106 ? -6.862 9.121 -9.203 1.00 86.31 106 SER A N 1
ATOM 825 C CA . SER A 1 106 ? -6.302 10.435 -8.851 1.00 86.31 106 SER A CA 1
ATOM 826 C C . SER A 1 106 ? -7.350 11.470 -8.433 1.00 86.31 106 SER A C 1
ATOM 828 O O . SER A 1 106 ? -7.019 12.418 -7.730 1.00 86.31 106 SER A O 1
ATOM 830 N N . ASP A 1 107 ? -8.592 11.286 -8.865 1.00 87.25 107 ASP A N 1
ATOM 831 C CA . ASP A 1 107 ? -9.777 12.085 -8.544 1.00 87.25 107 ASP A CA 1
ATOM 832 C C . ASP A 1 107 ? -10.561 11.544 -7.334 1.00 87.25 107 ASP A C 1
ATOM 834 O O . ASP A 1 107 ? -11.621 12.067 -6.995 1.00 87.25 107 ASP A O 1
ATOM 838 N N . SER A 1 108 ? -10.050 10.510 -6.656 1.00 86.81 108 SER A N 1
ATOM 839 C CA . SER A 1 108 ? -10.709 9.934 -5.487 1.00 86.81 108 SER A CA 1
ATOM 840 C C . SER A 1 108 ? -10.858 10.972 -4.363 1.00 86.81 108 SER A C 1
ATOM 842 O O . SER A 1 108 ? -9.850 11.534 -3.915 1.00 86.81 108 SER A O 1
ATOM 844 N N . PRO A 1 109 ? -12.072 11.160 -3.808 1.00 87.75 109 PRO A N 1
ATOM 845 C CA . PRO A 1 109 ? -12.290 12.025 -2.647 1.00 87.75 109 PRO A CA 1
ATOM 846 C C . PRO A 1 109 ? -11.418 11.652 -1.440 1.00 87.75 109 PRO A C 1
ATOM 848 O O . PRO A 1 109 ? -11.032 12.522 -0.659 1.00 87.75 109 PRO A O 1
ATOM 851 N N . LEU A 1 110 ? -11.055 10.369 -1.317 1.00 87.12 110 LEU A N 1
ATOM 852 C CA . LEU A 1 110 ? -10.176 9.864 -0.264 1.00 87.12 110 LEU A CA 1
ATOM 853 C C . LEU A 1 110 ? -8.791 10.525 -0.320 1.00 87.12 110 LEU A C 1
ATOM 855 O O . LEU A 1 110 ? -8.255 10.903 0.718 1.00 87.12 110 LEU A O 1
ATOM 859 N N . ILE A 1 111 ? -8.221 10.701 -1.519 1.00 88.69 111 ILE A N 1
ATOM 860 C CA . ILE A 1 111 ? -6.913 11.353 -1.687 1.00 88.69 111 ILE A CA 1
ATOM 861 C C . ILE A 1 111 ? -6.995 12.800 -1.216 1.00 88.69 111 ILE A C 1
ATOM 863 O O . ILE A 1 111 ? -6.142 13.238 -0.448 1.00 88.69 111 ILE A O 1
ATOM 867 N N . SER A 1 112 ? -8.028 13.525 -1.642 1.00 87.12 112 SER A N 1
ATOM 868 C CA . SER A 1 112 ? -8.240 14.919 -1.249 1.00 87.12 112 SER A CA 1
ATOM 869 C C . SER A 1 112 ? -8.368 15.064 0.268 1.00 87.12 112 SER A C 1
ATOM 871 O O . SER A 1 112 ? -7.739 15.946 0.847 1.00 87.12 112 SER A O 1
ATOM 873 N N . ALA A 1 113 ? -9.102 14.163 0.924 1.00 86.56 113 ALA A N 1
ATOM 874 C CA . ALA A 1 113 ? -9.265 14.164 2.376 1.00 86.56 113 ALA A CA 1
ATOM 875 C C . ALA A 1 113 ? -7.962 13.821 3.128 1.00 86.56 113 ALA A C 1
ATOM 877 O O . ALA A 1 113 ? -7.625 14.485 4.109 1.00 86.56 113 ALA A O 1
ATOM 878 N N . MET A 1 114 ? -7.180 12.848 2.640 1.00 87.06 114 MET A N 1
ATOM 879 C CA . MET A 1 114 ? -5.852 12.533 3.191 1.00 87.06 114 MET A CA 1
ATOM 880 C C . MET A 1 114 ? -4.878 13.708 3.020 1.00 87.06 114 MET A C 1
ATOM 882 O O . MET A 1 114 ? -4.164 14.067 3.951 1.00 87.06 114 MET A O 1
ATOM 886 N N . VAL A 1 115 ? -4.861 14.359 1.854 1.00 84.44 115 VAL A N 1
ATOM 887 C CA . VAL A 1 115 ? -3.978 15.510 1.587 1.00 84.44 115 VAL A CA 1
ATOM 888 C C . VAL A 1 115 ? -4.375 16.735 2.412 1.00 84.44 115 VAL A C 1
ATOM 890 O O . VAL A 1 115 ? -3.498 17.428 2.922 1.00 84.44 115 VAL A O 1
ATOM 893 N N . ALA A 1 116 ? -5.673 16.989 2.583 1.00 83.31 116 ALA A N 1
ATOM 894 C CA . ALA A 1 116 ? -6.174 18.072 3.428 1.00 83.31 116 ALA A CA 1
ATOM 895 C C . ALA A 1 116 ? -5.940 17.819 4.930 1.00 83.31 116 ALA A C 1
ATOM 897 O O . ALA A 1 116 ? -6.049 18.740 5.738 1.00 83.31 116 ALA A O 1
ATOM 898 N N . GLY A 1 117 ? -5.606 16.583 5.316 1.00 71.06 117 GLY A N 1
ATOM 899 C CA . GLY A 1 117 ? -5.428 16.197 6.712 1.00 71.06 117 GLY A CA 1
ATOM 900 C C . GLY A 1 117 ? -6.743 16.088 7.488 1.00 71.06 117 GLY A C 1
ATOM 901 O O . GLY A 1 117 ? -6.713 16.046 8.719 1.00 71.06 117 GLY A O 1
ATOM 902 N N . SER A 1 118 ? -7.874 16.048 6.782 1.00 62.31 118 SER A N 1
ATOM 903 C CA . SER A 1 118 ? -9.234 16.070 7.316 1.00 62.31 118 SER A CA 1
ATOM 904 C C . SER A 1 118 ? -10.052 14.933 6.708 1.00 62.31 118 SER A C 1
ATOM 906 O O . SER A 1 118 ? -10.873 15.115 5.811 1.00 62.31 118 SER A O 1
ATOM 908 N N . LEU A 1 119 ? -9.838 13.726 7.227 1.00 66.50 119 LEU A N 1
ATOM 909 C CA . LEU A 1 119 ? -10.815 12.654 7.084 1.00 66.50 119 LEU A CA 1
ATOM 910 C C . LEU A 1 119 ? -11.845 12.840 8.203 1.00 66.50 119 LEU A C 1
ATOM 912 O O . LEU A 1 119 ? -11.446 12.874 9.371 1.00 66.50 119 LEU A O 1
ATOM 916 N N . PRO A 1 120 ? -13.143 13.014 7.893 1.00 50.03 120 PRO A N 1
ATOM 917 C CA . PRO A 1 120 ? -14.166 12.967 8.923 1.00 50.03 120 PRO A CA 1
ATOM 918 C C . PRO A 1 120 ? -14.089 11.576 9.553 1.00 50.03 120 PRO A C 1
ATOM 920 O O . PRO A 1 120 ? -14.263 10.567 8.869 1.00 50.03 120 PRO A O 1
ATOM 923 N N . GLY A 1 121 ? -13.728 11.512 10.834 1.00 47.16 121 GLY A N 1
ATOM 924 C CA . GLY A 1 121 ? -13.749 10.255 11.568 1.00 47.16 121 GLY A CA 1
ATOM 925 C C . GLY A 1 121 ? -15.145 9.648 11.471 1.00 47.16 121 GLY A C 1
ATOM 926 O O . GLY A 1 121 ? -16.113 10.354 11.731 1.00 47.16 121 GLY A O 1
ATOM 927 N N . GLY A 1 122 ? -15.221 8.380 11.053 1.00 48.38 122 GLY A N 1
ATOM 928 C CA . GLY A 1 122 ? -16.384 7.505 11.210 1.00 48.38 122 GLY A CA 1
ATOM 929 C C . GLY A 1 122 ? -17.731 8.141 10.878 1.00 48.38 122 GLY A C 1
ATOM 930 O O . GLY A 1 122 ? -18.453 8.567 11.770 1.00 48.38 122 GLY A O 1
ATOM 931 N N . GLY A 1 123 ? -18.088 8.194 9.596 1.00 39.81 123 GLY A N 1
ATOM 932 C CA . GLY A 1 123 ? -19.384 8.742 9.209 1.00 39.81 123 GLY A CA 1
ATOM 933 C C . GLY A 1 123 ? -19.715 8.618 7.732 1.00 39.81 123 GLY A C 1
ATOM 934 O O . GLY A 1 123 ? -20.320 9.523 7.172 1.00 39.81 123 GLY A O 1
ATOM 935 N N . SER A 1 124 ? -19.343 7.520 7.069 1.00 39.78 124 SER A N 1
ATOM 936 C CA . SER A 1 124 ? -20.086 7.123 5.870 1.00 39.78 124 SER A CA 1
ATOM 937 C C . SER A 1 124 ? -21.377 6.463 6.339 1.00 39.78 124 SER A C 1
ATOM 939 O O . SER A 1 124 ? -21.489 5.240 6.373 1.00 39.78 124 SER A O 1
ATOM 941 N N . SER A 1 125 ? -22.345 7.284 6.748 1.00 38.34 125 SER A N 1
ATOM 942 C CA . SER A 1 125 ? -23.740 6.871 6.760 1.00 38.34 125 SER A CA 1
ATOM 943 C C . SER A 1 125 ? -24.063 6.414 5.344 1.00 38.34 125 SER A C 1
ATOM 945 O O . SER A 1 125 ? -24.188 7.226 4.428 1.00 38.34 125 SER A O 1
ATOM 947 N N . VAL A 1 126 ? -24.139 5.100 5.154 1.00 42.19 126 VAL A N 1
ATOM 948 C CA . VAL A 1 126 ? -24.883 4.526 4.041 1.00 42.19 126 VAL A CA 1
ATOM 949 C C . VAL A 1 126 ? -26.304 5.038 4.230 1.00 42.19 126 VAL A C 1
ATOM 951 O O . VAL A 1 126 ? -27.050 4.542 5.074 1.00 42.19 126 VAL A O 1
ATOM 954 N N . GLU A 1 127 ? -26.625 6.110 3.513 1.00 42.12 127 GLU A N 1
ATOM 955 C CA . GLU A 1 127 ? -27.957 6.676 3.397 1.00 42.12 127 GLU A CA 1
ATOM 956 C C . GLU A 1 127 ? -28.835 5.597 2.762 1.00 42.12 127 GLU A C 1
ATOM 958 O O . GLU A 1 127 ? -28.926 5.442 1.545 1.00 42.12 127 GLU A O 1
ATOM 963 N N . SER A 1 128 ? -29.403 4.751 3.620 1.00 41.75 128 SER A N 1
ATOM 964 C CA . SER A 1 128 ? -30.459 3.827 3.246 1.00 41.75 128 SER A CA 1
ATOM 965 C C . SER A 1 128 ? -31.652 4.690 2.877 1.00 41.75 128 SER A C 1
ATOM 967 O O . SER A 1 128 ? -32.330 5.226 3.751 1.00 41.75 128 SER A O 1
ATOM 969 N N . GLY A 1 129 ? -31.863 4.868 1.575 1.00 41.31 129 GLY A N 1
ATOM 970 C CA . GLY A 1 129 ? -33.023 5.546 1.021 1.00 41.31 129 GLY A CA 1
ATOM 971 C C . GLY A 1 129 ? -34.309 4.820 1.400 1.00 41.31 129 GLY A C 1
ATOM 972 O O . GLY A 1 129 ? -34.823 4.014 0.631 1.00 41.31 129 GLY A O 1
ATOM 973 N N . ILE A 1 130 ? -34.840 5.124 2.581 1.00 44.62 130 ILE A N 1
ATOM 974 C CA . ILE A 1 130 ? -36.250 4.963 2.918 1.00 44.62 130 ILE A CA 1
ATOM 975 C C . ILE A 1 130 ? -36.703 6.293 3.520 1.00 44.62 130 ILE A C 1
ATOM 977 O O . ILE A 1 130 ? -36.392 6.624 4.659 1.00 44.62 130 ILE A O 1
ATOM 981 N N . ASN A 1 131 ? -37.418 7.060 2.696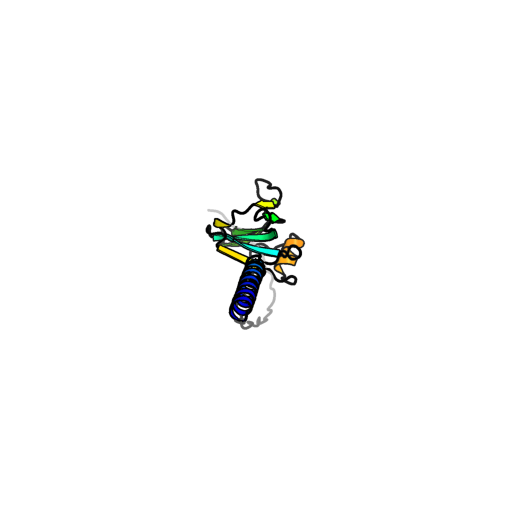 1.00 45.25 131 ASN A N 1
ATOM 982 C CA . ASN A 1 131 ? -38.131 8.285 3.049 1.00 45.25 131 ASN A CA 1
ATOM 983 C C . ASN A 1 131 ? -38.946 8.103 4.345 1.00 45.25 131 ASN A C 1
ATOM 985 O O . ASN A 1 131 ? -39.890 7.305 4.338 1.00 45.25 131 ASN A O 1
ATOM 989 N N . PRO A 1 132 ? -38.696 8.863 5.425 1.00 45.66 132 PRO A N 1
ATOM 990 C CA . PRO A 1 132 ? -39.704 9.036 6.453 1.00 45.66 132 PRO A CA 1
ATOM 991 C C . PRO A 1 132 ? -40.756 10.020 5.928 1.00 45.66 132 PRO A C 1
ATOM 993 O O . PRO A 1 132 ? -40.479 11.191 5.675 1.00 45.66 132 PRO A O 1
ATOM 996 N N . VAL A 1 133 ? -41.977 9.518 5.741 1.00 49.59 133 VAL A N 1
ATOM 997 C CA . VAL A 1 133 ? -43.181 10.326 5.516 1.00 49.59 133 VAL A CA 1
ATOM 998 C C . VAL A 1 133 ? -43.234 11.432 6.578 1.00 49.59 133 VAL A C 1
ATOM 1000 O O . VAL A 1 133 ? -43.263 11.146 7.774 1.00 49.59 133 VAL A O 1
ATOM 1003 N N . GLN A 1 134 ? -43.215 12.694 6.136 1.00 44.34 134 GLN A N 1
ATOM 1004 C CA . GLN A 1 134 ? -43.371 13.870 6.992 1.00 44.34 134 GLN A CA 1
ATOM 1005 C C . GLN A 1 134 ? -44.703 13.799 7.748 1.00 44.34 134 GLN A C 1
ATOM 1007 O O . GLN A 1 134 ? -45.771 13.827 7.136 1.00 44.34 134 GLN A O 1
ATOM 1012 N N . LEU A 1 135 ? -44.642 13.761 9.080 1.00 49.69 135 LEU A N 1
ATOM 1013 C CA . LEU A 1 135 ? -45.802 13.998 9.930 1.00 49.69 135 LEU A CA 1
ATOM 1014 C C . LEU A 1 135 ? -45.989 15.519 10.073 1.00 49.69 135 LEU A C 1
ATOM 1016 O O . LEU A 1 135 ? -45.130 16.217 10.610 1.00 49.69 135 LEU A O 1
ATOM 1020 N N . VAL A 1 136 ? -47.095 16.022 9.530 1.00 57.81 136 VAL A N 1
ATOM 1021 C CA . VAL A 1 136 ? -47.546 17.418 9.614 1.00 57.81 136 VAL A CA 1
ATOM 1022 C C . VAL A 1 136 ? -47.790 17.799 11.085 1.00 57.81 136 VAL A C 1
ATOM 1024 O O . VAL A 1 136 ? -48.460 17.037 11.782 1.00 57.81 136 VAL A O 1
ATOM 1027 N N . PRO A 1 137 ? -47.297 18.947 11.589 1.00 47.84 137 PRO A N 1
ATOM 1028 C CA . PRO A 1 137 ? -47.665 19.423 12.916 1.00 47.84 137 PRO A CA 1
ATOM 1029 C C . PRO A 1 137 ? -49.020 20.138 12.856 1.00 47.84 137 PRO A C 1
ATOM 1031 O O . PRO A 1 137 ? -49.156 21.171 12.200 1.00 47.84 137 PRO A O 1
ATOM 1034 N N . ASP A 1 138 ? -50.016 19.582 13.546 1.00 45.25 138 ASP A N 1
ATOM 1035 C CA . ASP A 1 138 ? -51.320 20.218 13.721 1.00 45.25 138 ASP A CA 1
ATOM 1036 C C . ASP A 1 138 ? -51.219 21.321 14.789 1.00 45.25 138 ASP A C 1
ATOM 1038 O O . ASP A 1 138 ? -50.757 21.103 15.914 1.00 45.25 138 ASP A O 1
ATOM 1042 N N . VAL A 1 139 ? -51.589 22.536 14.395 1.00 45.25 139 VAL A N 1
ATOM 1043 C CA . VAL A 1 139 ? -51.525 23.763 15.191 1.00 45.25 139 VAL A CA 1
ATOM 1044 C C . VAL A 1 139 ? -52.890 23.996 15.818 1.00 45.25 139 VAL A C 1
ATOM 1046 O O . VAL A 1 139 ? -53.823 24.372 15.118 1.00 45.25 139 VAL A O 1
ATOM 1049 N N . HIS A 1 140 ? -52.980 23.927 17.147 1.00 45.00 140 HIS A N 1
ATOM 1050 C CA . HIS A 1 140 ? -54.025 24.635 17.884 1.00 45.00 140 HIS A CA 1
ATOM 1051 C C . HIS A 1 140 ? -53.450 25.365 19.103 1.00 45.00 140 HIS A C 1
ATOM 1053 O O . HIS A 1 140 ? -53.051 24.773 20.102 1.00 45.00 140 HIS A O 1
ATOM 1059 N N . GLN A 1 141 ? -53.413 26.695 18.979 1.00 43.41 141 GLN A N 1
ATOM 1060 C CA . GLN A 1 141 ? -53.261 27.649 20.073 1.00 43.41 141 GLN A CA 1
ATOM 1061 C C . GLN A 1 141 ? -54.556 27.726 20.893 1.00 43.41 141 GLN A C 1
ATOM 1063 O O . GLN A 1 141 ? -55.647 27.690 20.329 1.00 43.41 141 GLN A O 1
ATOM 1068 N N . GLY A 1 142 ? -54.433 27.932 22.207 1.00 36.81 142 GLY A N 1
ATOM 1069 C CA . GLY A 1 142 ? -55.581 28.154 23.085 1.00 36.81 142 GLY A CA 1
ATOM 1070 C C . GLY A 1 142 ? -55.207 28.666 24.476 1.00 36.81 142 GLY A C 1
ATOM 1071 O O . GLY A 1 142 ? -55.169 27.898 25.423 1.00 36.81 142 GLY A O 1
ATOM 1072 N N . THR A 1 143 ? -54.969 29.979 24.555 1.00 40.38 143 THR A N 1
ATOM 1073 C CA . THR A 1 143 ? -55.285 30.908 25.665 1.00 40.38 143 THR A CA 1
ATOM 1074 C C . THR A 1 143 ? -54.763 30.672 27.093 1.00 40.38 143 THR A C 1
ATOM 1076 O O . THR A 1 143 ? -55.081 29.709 27.779 1.00 40.38 143 THR A O 1
ATOM 1079 N N . ALA A 1 144 ? -54.057 31.701 27.569 1.00 48.09 144 ALA A N 1
ATOM 1080 C CA . ALA A 1 144 ? -53.660 31.958 28.946 1.00 48.09 144 ALA A CA 1
ATOM 1081 C C . ALA A 1 144 ? -54.844 32.129 29.920 1.00 48.09 144 ALA A C 1
ATOM 1083 O O . ALA A 1 144 ? -55.862 32.718 29.562 1.00 48.09 144 ALA A O 1
ATOM 1084 N N . SER A 1 145 ? -54.651 31.739 31.187 1.00 49.50 145 SER A N 1
ATOM 1085 C CA . SER A 1 145 ? -55.358 32.330 32.331 1.00 49.50 145 SER A CA 1
ATOM 1086 C C . SER A 1 145 ? -54.528 32.223 33.617 1.00 49.50 145 SER A C 1
ATOM 1088 O O . SER A 1 145 ? -54.115 31.151 34.043 1.00 49.50 145 SER A O 1
ATOM 1090 N N . SER A 1 146 ? -54.307 33.389 34.207 1.00 50.88 146 SER A N 1
ATOM 1091 C CA . SER A 1 146 ? -53.678 33.753 35.479 1.00 50.88 146 SER A CA 1
ATOM 1092 C C . SER A 1 146 ? -54.380 33.227 36.747 1.00 50.88 146 SER A C 1
ATOM 1094 O O . SER A 1 146 ? -55.608 33.217 36.789 1.00 50.88 146 SER A O 1
ATOM 1096 N N . GLY A 1 147 ? -53.629 32.937 37.826 1.00 45.66 147 GLY A N 1
ATOM 1097 C CA . GLY A 1 147 ? -54.153 32.861 39.211 1.00 45.66 147 GLY A CA 1
ATOM 1098 C C . GLY A 1 147 ? -53.276 32.078 40.217 1.00 45.66 147 GLY A C 1
ATOM 1099 O O . GLY A 1 147 ? -52.545 31.210 39.768 1.00 45.66 147 GLY A O 1
ATOM 1100 N N . PRO A 1 148 ? -53.282 32.378 41.541 1.00 55.34 148 PRO A N 1
ATOM 1101 C CA . PRO A 1 148 ? -52.049 32.547 42.337 1.00 55.34 148 PRO A CA 1
ATOM 1102 C C . PRO A 1 148 ? -51.812 31.577 43.530 1.00 55.34 148 PRO A C 1
ATOM 1104 O O . PRO A 1 148 ? -52.694 30.827 43.924 1.00 55.34 148 PRO A O 1
ATOM 1107 N N . LEU A 1 149 ? -50.591 31.678 44.097 1.00 53.56 149 LEU A N 1
ATOM 1108 C CA . LEU A 1 149 ? -50.086 31.377 45.464 1.00 53.56 149 LEU A CA 1
ATOM 1109 C C . LEU A 1 149 ? -50.885 30.452 46.420 1.00 53.56 149 LEU A C 1
ATOM 1111 O O . LEU A 1 149 ? -51.972 30.820 46.850 1.00 53.56 149 LEU A O 1
ATOM 1115 N N . ALA A 1 150 ? -50.205 29.431 46.976 1.00 58.44 150 ALA A N 1
ATOM 1116 C CA . ALA A 1 150 ? -50.101 29.183 48.433 1.00 58.44 150 ALA A CA 1
ATOM 1117 C C . ALA A 1 150 ? -49.045 28.090 48.775 1.00 58.44 150 ALA A C 1
ATOM 1119 O O . ALA A 1 150 ? -48.940 27.113 48.034 1.00 58.44 150 ALA A O 1
ATOM 1120 N N . PRO A 1 151 ? -48.286 28.213 49.889 1.00 70.19 151 PRO A N 1
ATOM 1121 C CA . PRO A 1 151 ? -47.369 27.190 50.410 1.00 70.19 151 PRO A CA 1
ATOM 1122 C C . PRO A 1 151 ? -47.935 26.443 51.643 1.00 70.19 151 PRO A C 1
ATOM 1124 O O . PRO A 1 151 ? -48.728 27.004 52.398 1.00 70.19 151 PRO A O 1
ATOM 1127 N N . GLY A 1 152 ? -47.475 25.212 51.911 1.00 50.62 152 GLY A N 1
ATOM 1128 C CA . GLY A 1 152 ? -47.728 24.494 53.177 1.00 50.62 152 GLY A CA 1
ATOM 1129 C C . GLY A 1 152 ? -47.402 22.989 53.120 1.00 50.62 152 GLY A C 1
ATOM 1130 O O . GLY A 1 152 ? -47.226 22.463 52.027 1.00 50.62 152 GLY A O 1
ATOM 1131 N N . PRO A 1 153 ? -47.276 22.296 54.268 1.00 61.88 153 PRO A N 1
ATOM 1132 C CA . PRO A 1 153 ? -45.982 22.131 54.929 1.00 61.88 153 PRO A CA 1
ATOM 1133 C C . PRO A 1 153 ? -45.482 20.679 55.002 1.00 61.88 153 PRO A C 1
ATOM 1135 O O . PRO A 1 153 ? -46.190 19.721 54.705 1.00 61.88 153 PRO A O 1
ATOM 1138 N N . ALA A 1 154 ? -44.226 20.574 55.439 1.00 54.88 154 ALA A N 1
ATOM 1139 C CA . ALA A 1 154 ? -43.530 19.353 55.803 1.00 54.88 154 ALA A CA 1
ATOM 1140 C C . ALA A 1 154 ? -44.240 18.571 56.920 1.00 54.88 154 ALA A C 1
ATOM 1142 O O . ALA A 1 154 ? -44.700 19.159 57.901 1.00 54.88 154 ALA A O 1
ATOM 1143 N N . HIS A 1 155 ? -44.217 17.250 56.779 1.00 55.84 155 HIS A N 1
ATOM 1144 C CA . HIS A 1 155 ? -44.273 16.274 57.859 1.00 55.84 155 HIS A CA 1
ATOM 1145 C C . HIS A 1 155 ? -43.239 15.188 57.574 1.00 55.84 155 HIS A C 1
ATOM 1147 O O . HIS A 1 155 ? -43.084 14.839 56.380 1.00 55.84 155 HIS A O 1
#

Nearest PDB structures (foldseek):
  3by7-assembly1_C  TM=7.278E-01  e=4.048E-04  uncultured marine organism
  3by7-assembly1_D  TM=6.988E-01  e=5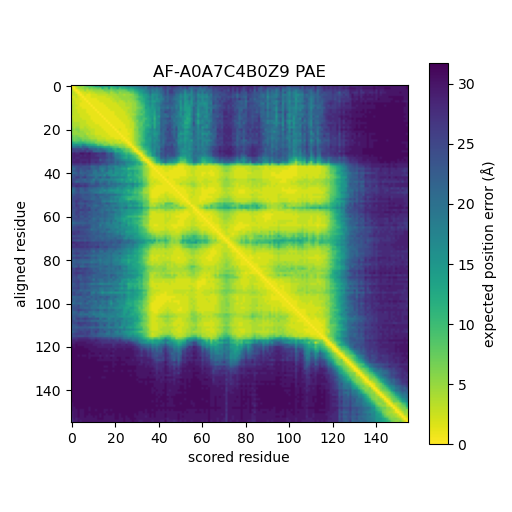.412E-04  uncultured marine organism
  7zs1-assembly1_A  TM=5.600E-01  e=4.048E-01  Candidatus Kuenenia
  1t6l-assembly1_A-2  TM=2.224E-01  e=1.151E+00  Human betaherpesvirus 5
  3dtd-assembly1_F-1  TM=2.360E-01  e=9.858E+00  Bartonella henselae

Mean predicted aligned error: 16.95 Å

Radius of gyration: 32.45 Å; Cα contacts (8 Å, |Δi|>4): 174; chains: 1; bounding box: 80×60×106 Å

Sequence (155 aa):
MQTKIIRFVAVIFIACLVIAGVYAAWSYGTGQSGPSTWSAVYLDTGDLYFGRLSSFPSLVLSNAWYVQHTPQGDLSVNDFSKASWKPQGTIRINSRHVVWTARIASDSPLISAMVAGSLPGGGSSVESGINPVQLVPDVHQGTASSGPLAPGPAH

Solvent-accessible surface area (backbone atoms only — not comparable to full-atom values): 9724 Å² total; per-residue (Å²): 115,66,73,60,52,54,54,52,52,51,51,52,52,52,51,50,51,51,52,49,49,52,49,48,50,49,65,71,66,46,80,72,92,56,81,68,49,44,25,39,41,33,33,75,87,70,50,44,34,37,20,32,54,41,71,77,98,50,39,32,31,37,69,26,28,36,62,43,71,45,99,87,68,39,62,31,71,41,56,42,37,72,40,97,84,56,47,88,24,58,44,79,52,64,72,88,47,47,73,49,74,44,79,51,63,94,84,38,69,66,58,55,24,62,73,71,72,57,57,79,68,50,71,84,70,78,77,72,90,68,86,77,79,81,80,80,84,84,87,80,88,80,82,90,83,90,87,84,90,88,89,84,81,91,130

pLDDT: mean 76.4, std 19.41, range [36.81, 96.19]